Protein AF-A0A5S9M9E7-F1 (afdb_monomer)

Solvent-accessible surface area (backbone atoms only — not comparable to full-atom values): 4826 Å² total; per-residue (Å²): 136,82,80,80,76,76,81,79,81,84,83,85,90,58,60,44,71,54,42,55,75,42,54,90,74,57,92,75,85,91,80,83,88,70,98,67,92,76,91,73,97,70,58,79,62,91,73,65,66,90,82,55,80,88,86,77,89,84,88,75,90,130

pLDDT: mean 89.55, std 14.13, range [37.81, 97.56]

Structure (mmCIF, N/CA/C/O backbone):
data_AF-A0A5S9M9E7-F1
#
_entry.id   AF-A0A5S9M9E7-F1
#
loop_
_atom_site.group_PDB
_atom_site.id
_atom_site.type_symbol
_atom_site.label_atom_id
_atom_site.label_alt_id
_atom_site.label_comp_id
_atom_site.label_asym_id
_atom_site.label_entity_id
_atom_site.label_seq_id
_atom_site.pdbx_PDB_ins_code
_atom_site.Cartn_x
_atom_site.Cartn_y
_atom_site.Cartn_z
_atom_site.occupancy
_atom_site.B_iso_or_equiv
_atom_site.auth_seq_id
_atom_site.auth_comp_id
_atom_site.auth_asym_id
_atom_site.auth_atom_id
_atom_site.pdbx_PDB_model_num
ATOM 1 N N . MET A 1 1 ? -12.714 11.898 32.715 1.00 37.81 1 MET A N 1
ATOM 2 C CA . MET A 1 1 ? -11.262 11.873 32.453 1.00 37.81 1 MET A CA 1
ATOM 3 C C . MET A 1 1 ? -11.100 11.210 31.098 1.00 37.81 1 MET A C 1
ATOM 5 O O . MET A 1 1 ? -11.286 10.007 31.018 1.00 37.81 1 MET A O 1
ATOM 9 N N . ALA A 1 2 ? -10.940 11.988 30.028 1.00 43.50 2 ALA A N 1
ATOM 10 C CA . ALA A 1 2 ? -10.647 11.434 28.711 1.00 43.50 2 ALA A CA 1
ATOM 11 C C . ALA A 1 2 ? -9.127 11.461 28.565 1.00 43.50 2 ALA A C 1
ATOM 13 O O . ALA A 1 2 ? -8.536 12.535 28.468 1.00 43.50 2 ALA A O 1
ATOM 14 N N . ILE A 1 3 ? -8.500 10.292 28.659 1.00 50.44 3 ILE A N 1
ATOM 15 C CA . ILE A 1 3 ? -7.154 10.115 28.132 1.00 50.44 3 ILE A CA 1
ATOM 16 C C . ILE A 1 3 ? -7.315 10.161 26.611 1.00 50.44 3 ILE A C 1
ATOM 18 O O . ILE A 1 3 ? -8.027 9.345 26.037 1.00 50.44 3 ILE A O 1
ATOM 22 N N . GLY A 1 4 ? -6.785 11.200 25.970 1.00 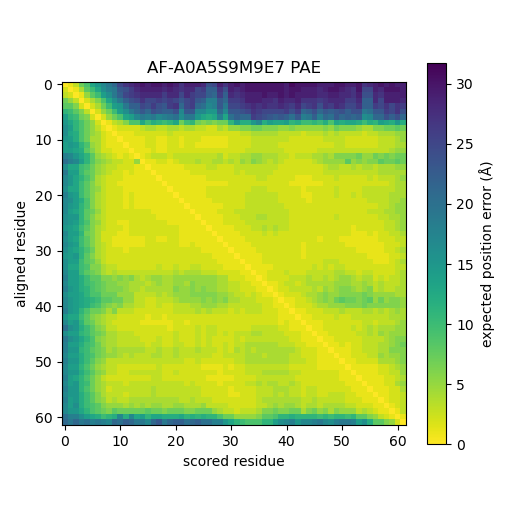52.59 4 GLY A N 1
ATOM 23 C CA . GLY A 1 4 ? -6.660 11.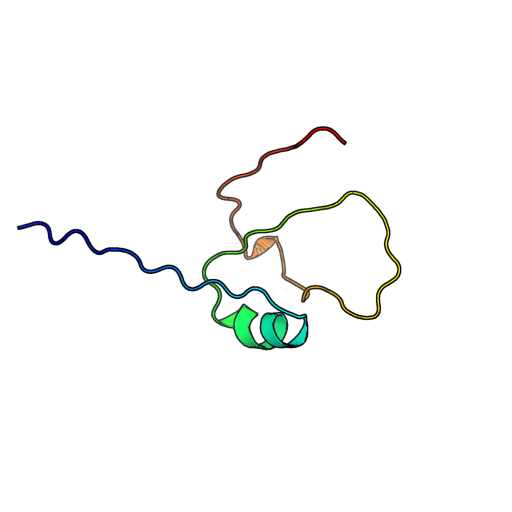199 24.520 1.00 52.59 4 GLY A CA 1
ATOM 24 C C . GLY A 1 4 ? -5.628 10.140 24.178 1.00 52.59 4 GLY A C 1
ATOM 25 O O . GLY A 1 4 ? -4.444 10.352 24.432 1.00 52.59 4 GLY A O 1
ATOM 26 N N . GLU A 1 5 ? -6.070 8.983 23.699 1.00 55.84 5 GLU A N 1
ATOM 27 C CA . GLU A 1 5 ? -5.158 7.999 23.136 1.00 55.84 5 GLU A CA 1
ATOM 28 C C . GLU A 1 5 ? -4.529 8.632 21.895 1.00 55.84 5 GLU A C 1
ATOM 30 O O . GLU A 1 5 ? -5.216 8.955 20.927 1.00 55.84 5 GLU A O 1
ATOM 35 N N . SER A 1 6 ? -3.222 8.890 21.935 1.00 59.41 6 SER A N 1
ATOM 36 C CA . SER A 1 6 ? -2.493 9.154 20.704 1.00 59.41 6 SER A CA 1
ATOM 37 C C . SER A 1 6 ? -2.427 7.829 19.949 1.00 59.41 6 SER A C 1
ATOM 39 O O . SER A 1 6 ? -1.601 6.977 20.290 1.00 59.41 6 SER A O 1
ATOM 41 N N . GLU A 1 7 ? -3.307 7.624 18.970 1.00 66.62 7 GLU A N 1
ATOM 42 C CA . GLU A 1 7 ? -3.171 6.520 18.020 1.00 66.62 7 GLU A CA 1
ATOM 43 C C . GLU A 1 7 ? -1.805 6.657 17.338 1.00 66.62 7 GLU A C 1
ATOM 45 O O . GLU A 1 7 ? -1.564 7.550 16.526 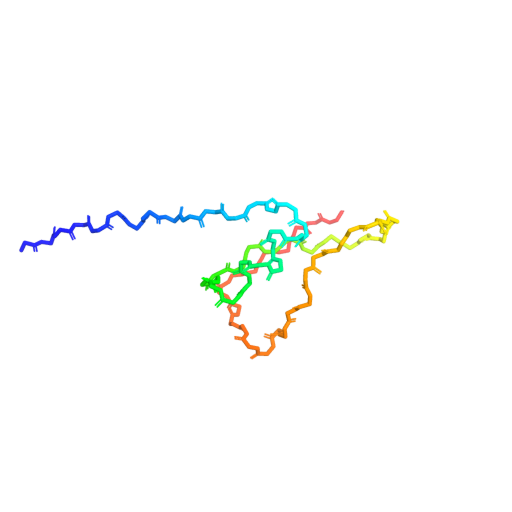1.00 66.62 7 GLU A O 1
ATOM 50 N N . THR A 1 8 ? -0.856 5.819 17.749 1.00 82.31 8 THR A N 1
ATOM 51 C CA . THR A 1 8 ? 0.434 5.718 17.073 1.00 82.31 8 THR A CA 1
ATOM 52 C C . THR A 1 8 ? 0.218 4.810 15.872 1.00 82.31 8 THR A C 1
ATOM 54 O O . THR A 1 8 ? 0.119 3.597 16.033 1.00 82.31 8 THR A O 1
ATOM 57 N N . GLU A 1 9 ? 0.109 5.389 14.677 1.00 89.56 9 GLU A N 1
ATOM 58 C CA . GLU A 1 9 ? 0.029 4.615 13.437 1.00 89.56 9 GLU A CA 1
ATOM 59 C C . GLU A 1 9 ? 1.425 4.110 13.037 1.00 89.56 9 GLU A C 1
ATOM 61 O O . GLU A 1 9 ? 2.373 4.887 12.883 1.00 89.56 9 GLU A O 1
ATOM 66 N N . LEU A 1 10 ? 1.556 2.793 12.855 1.00 93.00 10 LEU A N 1
ATOM 67 C CA . LEU A 1 10 ? 2.751 2.178 12.286 1.00 93.00 10 LEU A CA 1
ATOM 68 C C . LEU A 1 10 ? 2.607 2.101 10.764 1.00 93.00 10 LEU A C 1
ATOM 70 O O . LEU A 1 10 ? 1.689 1.470 10.249 1.00 93.00 10 LEU A O 1
ATOM 74 N N . PHE A 1 11 ? 3.559 2.690 10.043 1.00 95.25 11 PHE A N 1
ATOM 75 C CA . PHE A 1 11 ? 3.578 2.660 8.584 1.00 95.25 11 PHE A CA 1
ATOM 76 C C . PHE A 1 11 ? 4.548 1.602 8.062 1.00 95.25 11 PHE A C 1
ATOM 78 O O . PHE A 1 11 ? 5.748 1.646 8.337 1.00 95.25 11 PHE A O 1
ATOM 85 N N . ILE A 1 12 ? 4.031 0.688 7.242 1.00 96.31 12 ILE A N 1
ATOM 86 C CA . ILE A 1 12 ? 4.834 -0.243 6.450 1.00 96.31 12 ILE A CA 1
ATOM 87 C C . ILE A 1 12 ? 5.053 0.376 5.070 1.00 96.31 12 ILE A C 1
ATOM 89 O O . ILE A 1 12 ? 4.101 0.577 4.324 1.00 96.31 12 ILE A O 1
ATOM 93 N N . ILE A 1 13 ? 6.308 0.678 4.726 1.00 95.75 13 ILE A N 1
ATOM 94 C CA . ILE A 1 13 ? 6.671 1.368 3.469 1.00 95.75 13 ILE A CA 1
ATOM 95 C C . ILE A 1 13 ? 7.372 0.456 2.444 1.00 95.75 13 ILE A C 1
ATOM 97 O O . ILE A 1 13 ? 7.965 0.930 1.474 1.00 95.75 13 ILE A O 1
ATOM 101 N N . GLY A 1 14 ? 7.293 -0.863 2.648 1.00 93.94 14 GLY A N 1
ATOM 102 C CA . GLY A 1 14 ? 7.757 -1.880 1.701 1.00 93.94 14 GLY A CA 1
ATOM 103 C C . GLY A 1 14 ? 9.207 -2.338 1.894 1.00 93.94 14 GLY A C 1
ATOM 104 O O . GLY A 1 14 ? 9.825 -2.084 2.923 1.00 93.94 14 GLY A O 1
ATOM 105 N N . GLY A 1 15 ? 9.818 -3.035 0.926 1.00 93.94 15 GLY A N 1
ATOM 106 C CA . GLY A 1 15 ? 9.310 -3.375 -0.419 1.00 93.94 15 GLY A CA 1
ATOM 107 C C . GLY A 1 15 ? 8.390 -4.605 -0.488 1.00 93.94 15 GLY A C 1
ATOM 108 O O . GLY A 1 15 ? 7.857 -5.024 0.532 1.00 93.94 15 GLY A O 1
ATOM 109 N N . SER A 1 16 ? 8.227 -5.198 -1.684 1.00 95.25 16 SER A N 1
ATOM 110 C CA . SER A 1 16 ? 7.244 -6.272 -1.966 1.00 95.25 16 SER A CA 1
ATOM 111 C C . SER A 1 16 ? 7.163 -7.360 -0.893 1.00 95.25 16 SER A C 1
ATOM 113 O O . SER A 1 16 ? 6.093 -7.582 -0.345 1.00 95.25 16 SER A O 1
ATOM 115 N N . LYS A 1 17 ? 8.298 -7.961 -0.517 1.00 95.94 17 LYS A N 1
ATOM 116 C CA . LYS A 1 17 ? 8.352 -9.024 0.495 1.00 95.94 17 LYS A CA 1
ATOM 117 C C . LYS A 1 17 ? 7.811 -8.584 1.860 1.00 95.94 17 LYS A C 1
ATOM 119 O O . LYS A 1 17 ? 7.090 -9.336 2.501 1.00 95.94 17 LYS A O 1
ATOM 124 N N . LEU A 1 18 ? 8.131 -7.364 2.295 1.00 96.94 18 LEU A N 1
ATOM 125 C CA . LEU A 1 18 ? 7.605 -6.843 3.556 1.00 96.94 18 LEU A CA 1
ATOM 126 C C . LEU A 1 18 ? 6.097 -6.597 3.455 1.00 96.94 18 LEU A C 1
ATOM 128 O O . LEU A 1 18 ? 5.374 -6.870 4.404 1.00 96.94 18 LEU A O 1
ATOM 132 N N . TYR A 1 19 ? 5.607 -6.121 2.307 1.00 97.06 19 TYR A N 1
ATOM 133 C CA . TYR A 1 19 ? 4.166 -6.001 2.094 1.00 97.06 19 TYR A CA 1
ATOM 134 C C . TYR A 1 19 ? 3.466 -7.364 2.142 1.00 97.06 19 TYR A C 1
ATOM 136 O O . TYR A 1 19 ? 2.420 -7.463 2.770 1.00 97.06 19 TYR A O 1
ATOM 144 N N . GLU A 1 20 ? 4.036 -8.410 1.534 1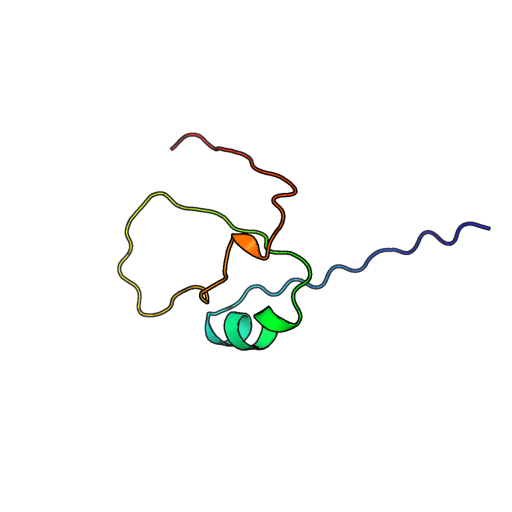.00 96.44 20 GLU A N 1
ATOM 145 C CA . GLU A 1 20 ? 3.484 -9.775 1.580 1.00 96.44 20 GLU A CA 1
ATOM 146 C C . GLU A 1 20 ? 3.393 -10.301 3.019 1.00 96.44 20 GLU A C 1
ATOM 148 O O . GLU A 1 20 ? 2.351 -10.809 3.426 1.00 96.44 20 GLU A O 1
ATOM 153 N N . GLU A 1 21 ? 4.465 -10.142 3.801 1.00 96.50 21 GLU A N 1
ATOM 154 C CA . GLU A 1 21 ? 4.532 -10.606 5.193 1.00 96.50 21 GLU A CA 1
ATOM 155 C C . GLU A 1 21 ? 3.588 -9.825 6.121 1.00 96.50 21 GLU A C 1
ATOM 157 O O . GLU A 1 21 ? 3.048 -10.396 7.071 1.00 96.50 21 GLU A O 1
ATOM 162 N N . MET A 1 22 ? 3.367 -8.536 5.843 1.00 96.50 22 MET A N 1
ATOM 163 C CA . MET A 1 22 ? 2.564 -7.656 6.695 1.00 96.50 22 MET A CA 1
ATOM 164 C C . MET A 1 22 ? 1.089 -7.551 6.286 1.00 96.50 22 MET A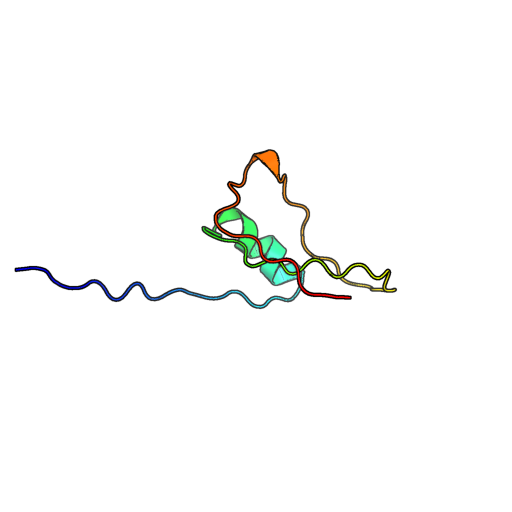 C 1
ATOM 166 O O . MET A 1 22 ? 0.284 -7.143 7.119 1.00 96.50 22 MET A O 1
ATOM 170 N N . MET A 1 23 ? 0.710 -7.930 5.058 1.00 94.81 23 MET A N 1
ATOM 171 C CA . MET A 1 23 ? -0.670 -7.829 4.550 1.00 94.81 23 MET A CA 1
ATOM 172 C C . MET A 1 23 ? -1.727 -8.438 5.494 1.00 94.81 23 MET A C 1
ATOM 174 O O . MET A 1 23 ? -2.740 -7.781 5.722 1.00 94.81 23 MET A O 1
ATOM 178 N N . PRO A 1 24 ? -1.513 -9.622 6.111 1.00 94.62 24 PRO A N 1
ATOM 179 C CA . PRO A 1 24 ? -2.497 -10.212 7.025 1.00 94.62 24 PRO A CA 1
ATOM 180 C C . PRO A 1 24 ? -2.724 -9.424 8.324 1.00 94.62 24 PRO A C 1
ATOM 182 O O . PRO A 1 24 ? -3.688 -9.695 9.034 1.00 94.62 24 PRO A O 1
ATOM 185 N N . TYR A 1 25 ? -1.823 -8.498 8.660 1.00 95.00 25 TYR A N 1
ATOM 186 C CA . TYR A 1 25 ? -1.866 -7.692 9.882 1.00 95.00 25 TYR A CA 1
ATOM 187 C C . TYR A 1 25 ? -2.218 -6.225 9.610 1.00 95.00 25 TYR A C 1
ATOM 189 O O . 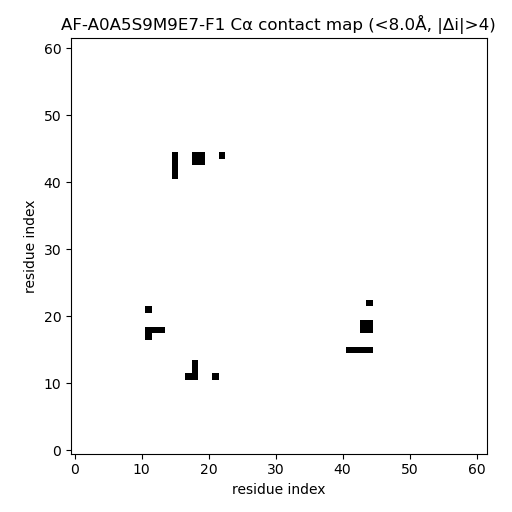TYR A 1 25 ? -2.244 -5.429 10.543 1.00 95.00 25 TYR A O 1
ATOM 197 N N . ALA A 1 26 ? -2.406 -5.838 8.347 1.00 94.75 26 ALA A N 1
ATOM 198 C CA . ALA A 1 26 ? -2.647 -4.452 7.984 1.00 94.75 26 ALA A CA 1
ATOM 199 C C . ALA A 1 26 ? -4.104 -4.061 8.256 1.00 94.75 26 ALA A C 1
ATOM 201 O O . ALA A 1 26 ? -5.025 -4.691 7.746 1.00 94.75 26 ALA A O 1
ATOM 202 N N . ASP A 1 27 ? -4.308 -2.968 8.989 1.00 95.06 27 ASP A N 1
ATOM 203 C CA . ASP A 1 27 ? -5.646 -2.404 9.210 1.00 95.06 27 ASP A CA 1
ATOM 204 C C . ASP A 1 27 ? -6.078 -1.450 8.085 1.00 95.0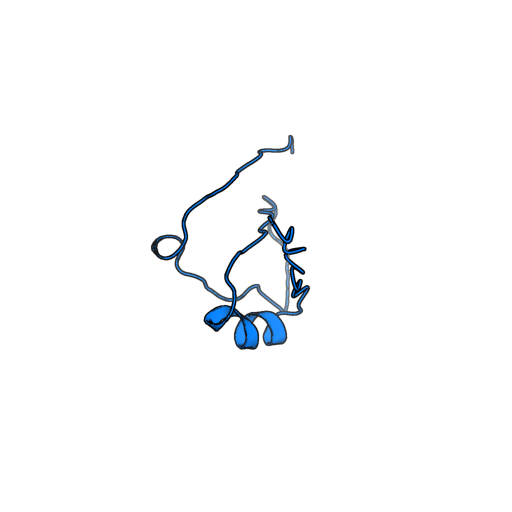6 27 ASP A C 1
ATOM 206 O O . ASP A 1 27 ? -7.268 -1.209 7.874 1.00 95.06 27 ASP A O 1
ATOM 210 N N . ARG A 1 28 ? -5.110 -0.840 7.382 1.00 95.38 28 ARG A N 1
ATOM 211 C CA . ARG A 1 28 ? -5.346 0.191 6.359 1.00 95.38 28 ARG A CA 1
ATOM 212 C C . ARG A 1 28 ? -4.335 0.103 5.227 1.00 95.38 28 ARG A C 1
ATOM 214 O O . ARG A 1 28 ? -3.144 -0.093 5.459 1.00 95.38 28 ARG A O 1
ATOM 221 N N . LEU A 1 29 ? -4.811 0.359 4.010 1.00 96.44 29 LEU A N 1
ATOM 222 C CA . LEU A 1 29 ? -3.975 0.507 2.824 1.00 96.44 29 LEU A CA 1
ATOM 223 C C . LEU A 1 29 ? -4.043 1.947 2.305 1.00 96.44 29 LEU A C 1
ATOM 225 O O . LEU A 1 29 ? -5.112 2.455 1.968 1.00 96.44 29 LEU A O 1
ATOM 229 N N . TYR A 1 30 ? -2.882 2.590 2.199 1.00 96.25 30 TYR A N 1
ATOM 230 C CA . TYR A 1 30 ? -2.721 3.877 1.526 1.00 96.25 30 TYR A CA 1
ATOM 231 C C . TYR A 1 30 ? -2.177 3.628 0.118 1.00 96.25 30 TYR A C 1
ATOM 233 O O . TYR A 1 30 ? -0.976 3.435 -0.065 1.00 96.25 30 TYR A O 1
ATOM 241 N N . ILE A 1 31 ? -3.060 3.599 -0.883 1.00 95.38 31 ILE A N 1
ATOM 242 C C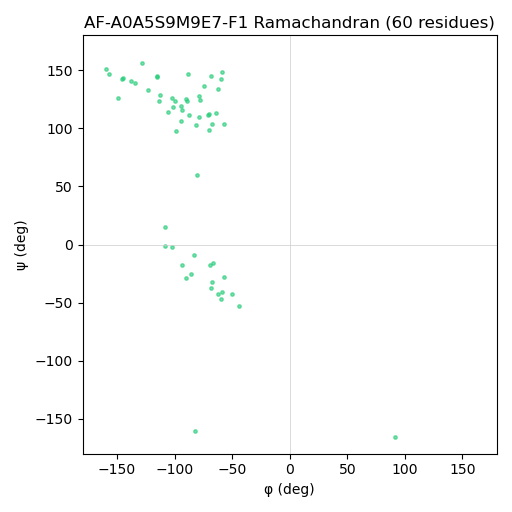A . ILE A 1 31 ? -2.709 3.165 -2.242 1.00 95.38 31 ILE A CA 1
ATOM 243 C C . ILE A 1 31 ? -2.773 4.338 -3.217 1.00 95.38 31 ILE A C 1
ATOM 245 O O . ILE A 1 31 ? -3.782 5.033 -3.319 1.00 95.38 31 ILE A O 1
ATOM 249 N N . THR A 1 32 ? -1.693 4.534 -3.976 1.00 95.62 32 THR A N 1
ATOM 250 C CA . THR A 1 32 ? -1.661 5.466 -5.111 1.00 95.62 32 THR A CA 1
ATOM 251 C C . THR A 1 32 ? -1.687 4.682 -6.415 1.00 95.62 32 THR A C 1
ATOM 253 O O . THR A 1 32 ? -0.737 3.971 -6.733 1.00 95.62 32 THR A O 1
ATOM 256 N N . HIS A 1 33 ? -2.762 4.823 -7.191 1.00 94.19 33 HIS A N 1
ATOM 257 C CA . HIS A 1 33 ? -2.866 4.205 -8.513 1.00 94.19 33 HIS A CA 1
ATOM 258 C C . HIS A 1 33 ? -2.254 5.148 -9.553 1.00 94.19 33 HIS A C 1
ATOM 260 O O . HIS A 1 33 ? -2.803 6.215 -9.831 1.00 94.19 33 HIS A O 1
ATOM 266 N N . ILE A 1 34 ? -1.121 4.753 -10.134 1.00 94.62 34 ILE A N 1
ATOM 267 C CA . ILE A 1 34 ? -0.476 5.485 -11.229 1.00 94.62 34 ILE A CA 1
ATOM 268 C C . ILE A 1 34 ? -0.952 4.876 -12.548 1.00 94.62 34 ILE A C 1
ATOM 270 O O . ILE A 1 34 ? -0.720 3.700 -12.812 1.00 94.62 34 ILE A O 1
ATOM 274 N N . HIS A 1 35 ? -1.614 5.668 -13.393 1.00 93.44 35 HIS A N 1
ATOM 275 C CA . HIS A 1 35 ? -2.095 5.222 -14.706 1.00 93.44 35 HIS A CA 1
ATOM 276 C C . HIS A 1 35 ? -0.971 5.227 -15.753 1.00 93.44 35 HIS A C 1
ATOM 278 O O . HIS A 1 35 ? -1.033 5.929 -16.760 1.00 93.44 35 HIS A O 1
ATOM 284 N N . HIS A 1 36 ? 0.076 4.453 -15.488 1.00 94.31 36 HIS A N 1
ATOM 285 C CA . HIS A 1 36 ? 1.202 4.242 -16.384 1.00 94.31 36 HIS A CA 1
ATOM 286 C C . HIS A 1 36 ? 1.691 2.801 -16.239 1.00 94.31 36 HIS A C 1
ATOM 288 O O . HIS A 1 36 ? 1.676 2.246 -15.142 1.00 94.31 36 HIS A O 1
ATOM 294 N N . ALA A 1 37 ? 2.107 2.193 -17.346 1.00 93.94 37 ALA A N 1
ATOM 295 C CA . ALA A 1 37 ? 2.680 0.856 -17.334 1.00 93.94 37 ALA A CA 1
ATOM 296 C C . ALA A 1 37 ? 4.194 0.963 -17.142 1.00 93.94 37 ALA A C 1
ATOM 298 O O . ALA A 1 37 ? 4.864 1.645 -17.912 1.00 93.94 37 ALA A O 1
ATOM 299 N N . PHE A 1 38 ? 4.721 0.279 -16.132 1.00 93.75 38 PHE A N 1
ATOM 300 C CA . PHE A 1 38 ? 6.153 0.217 -15.863 1.00 93.75 38 PHE A CA 1
ATOM 301 C C . PHE A 1 38 ? 6.650 -1.213 -16.051 1.00 93.75 38 PHE A C 1
ATOM 303 O O . PHE A 1 38 ? 5.954 -2.169 -15.704 1.00 93.75 38 PHE A O 1
ATOM 310 N N . GLU A 1 39 ? 7.871 -1.356 -16.556 1.00 96.19 39 GLU A N 1
ATOM 311 C CA . GLU A 1 39 ? 8.622 -2.598 -16.391 1.00 96.19 39 GLU A CA 1
ATOM 312 C C . GLU A 1 39 ? 9.122 -2.680 -14.944 1.00 96.19 39 GLU A C 1
ATOM 314 O O . GLU A 1 39 ? 9.585 -1.685 -14.381 1.00 96.19 39 GLU A O 1
ATOM 319 N N . GLY A 1 40 ? 9.013 -3.853 -14.326 1.00 92.19 40 GLY A N 1
ATOM 320 C CA . GLY A 1 40 ? 9.401 -4.043 -12.934 1.00 92.19 40 GLY A CA 1
ATOM 321 C C . GLY A 1 40 ? 9.661 -5.506 -12.608 1.00 92.19 40 GLY A C 1
ATOM 322 O O . GLY A 1 40 ? 9.081 -6.404 -13.209 1.00 92.19 40 GLY A O 1
ATOM 323 N N . ASP A 1 41 ? 10.547 -5.732 -11.645 1.00 95.12 41 ASP A N 1
ATOM 324 C CA . ASP A 1 41 ? 10.890 -7.040 -11.081 1.00 95.12 41 ASP A CA 1
ATOM 325 C C . ASP A 1 41 ? 10.216 -7.281 -9.717 1.00 95.12 41 ASP A C 1
ATOM 327 O O . ASP A 1 41 ? 10.369 -8.343 -9.110 1.00 95.12 41 ASP A O 1
ATOM 331 N N . ARG A 1 42 ? 9.468 -6.286 -9.224 1.00 93.56 42 ARG A N 1
ATOM 332 C CA . ARG A 1 42 ? 8.740 -6.313 -7.955 1.00 93.56 42 ARG A CA 1
ATOM 333 C C . ARG A 1 42 ? 7.365 -5.691 -8.110 1.00 93.56 42 ARG A C 1
ATOM 335 O O . ARG A 1 42 ? 7.209 -4.651 -8.743 1.00 93.56 42 ARG A O 1
ATOM 342 N N . TYR A 1 43 ? 6.395 -6.302 -7.443 1.00 94.69 43 TYR A N 1
ATOM 343 C CA . TYR A 1 43 ? 4.995 -5.904 -7.485 1.00 94.69 43 TYR A CA 1
ATOM 344 C C . TYR A 1 43 ? 4.452 -5.739 -6.067 1.00 94.69 43 TYR A C 1
ATOM 346 O O . TYR A 1 43 ? 4.990 -6.301 -5.110 1.00 94.69 43 TYR A O 1
ATOM 354 N N . PHE A 1 44 ? 3.399 -4.938 -5.927 1.00 95.50 44 PHE A N 1
ATOM 355 C CA . PHE A 1 44 ? 2.609 -4.924 -4.701 1.00 95.50 44 PHE A CA 1
ATOM 356 C C . PHE A 1 44 ? 1.860 -6.266 -4.574 1.00 95.50 44 PHE A C 1
ATOM 358 O O . PHE A 1 44 ? 1.476 -6.819 -5.611 1.00 95.50 44 PHE A O 1
ATOM 365 N N . PRO A 1 45 ? 1.659 -6.812 -3.358 1.00 94.81 45 PRO A N 1
ATOM 366 C CA . PRO A 1 45 ? 0.933 -8.066 -3.191 1.00 94.81 45 PRO A CA 1
ATOM 367 C C . PRO A 1 45 ? -0.481 -7.960 -3.757 1.00 94.81 45 PRO A C 1
ATOM 369 O O . PRO A 1 45 ? -1.103 -6.897 -3.708 1.00 94.81 45 PRO A O 1
ATOM 372 N N . TYR A 1 46 ? -1.008 -9.075 -4.257 1.00 93.94 46 TYR A N 1
ATOM 373 C CA . TYR A 1 46 ? -2.427 -9.151 -4.580 1.00 93.94 46 TYR A CA 1
ATOM 374 C C . TYR A 1 46 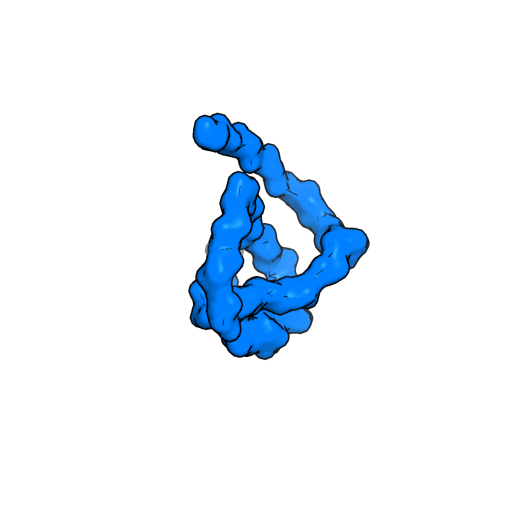? -3.254 -8.957 -3.303 1.00 93.94 46 TYR A C 1
ATOM 376 O O . TYR A 1 46 ? -2.980 -9.586 -2.282 1.00 93.94 46 TYR A O 1
ATOM 384 N N . TYR A 1 47 ? -4.278 -8.114 -3.384 1.00 93.19 47 TYR A N 1
ATOM 385 C CA . TYR A 1 47 ? -5.297 -7.963 -2.356 1.00 93.19 47 TYR A CA 1
ATOM 386 C C . TYR A 1 47 ? -6.663 -7.946 -3.042 1.00 93.19 47 TYR A C 1
ATOM 388 O O . TYR A 1 47 ? -6.822 -7.380 -4.124 1.00 93.19 47 TYR A O 1
ATOM 396 N N . ASN A 1 48 ? -7.634 -8.620 -2.435 1.00 93.75 48 ASN A N 1
ATOM 397 C CA . ASN A 1 48 ? -8.996 -8.655 -2.939 1.00 93.75 48 ASN A CA 1
ATOM 398 C C . ASN A 1 48 ? -9.703 -7.350 -2.554 1.00 93.75 48 ASN A C 1
ATOM 400 O O . ASN A 1 48 ? -9.973 -7.141 -1.377 1.00 93.75 48 ASN A O 1
ATOM 404 N N . GLU A 1 49 ? -9.998 -6.473 -3.515 1.00 91.69 49 GLU A N 1
ATOM 405 C CA . GLU A 1 49 ? -10.647 -5.181 -3.237 1.00 91.69 49 GLU A CA 1
ATOM 406 C C . GLU A 1 49 ? -11.995 -5.331 -2.509 1.00 91.69 49 GLU A C 1
ATOM 408 O O . GLU A 1 49 ? -12.341 -4.463 -1.712 1.00 91.69 49 GLU A O 1
ATOM 413 N N . ASP A 1 50 ? -12.706 -6.450 -2.697 1.00 95.69 50 ASP A N 1
ATOM 414 C CA . ASP A 1 50 ? -13.988 -6.722 -2.030 1.00 95.69 50 ASP A CA 1
ATOM 415 C C . ASP A 1 50 ? -13.844 -6.975 -0.513 1.00 95.69 50 ASP A C 1
ATOM 417 O O . ASP A 1 50 ? -14.822 -6.884 0.229 1.00 95.69 50 ASP A O 1
ATOM 421 N N . GLU A 1 51 ? -12.633 -7.280 -0.031 1.00 95.94 51 GLU A N 1
ATOM 422 C CA . GLU A 1 51 ? -12.325 -7.425 1.402 1.00 95.94 51 GLU A CA 1
ATOM 423 C C . GLU A 1 51 ? -12.037 -6.078 2.084 1.00 95.94 51 GLU A C 1
ATOM 425 O O . GLU A 1 51 ? -11.965 -6.009 3.312 1.00 95.94 51 GLU A O 1
ATOM 430 N N . TRP A 1 52 ? -11.907 -4.995 1.310 1.00 96.44 52 TRP A N 1
ATOM 431 C CA . TRP A 1 52 ? -11.553 -3.669 1.807 1.00 96.44 52 TRP A CA 1
ATOM 432 C C . TRP A 1 52 ? -12.685 -2.666 1.604 1.00 96.44 52 TRP A C 1
ATOM 434 O O . TRP A 1 52 ? -13.407 -2.665 0.612 1.00 96.44 52 TRP A O 1
ATOM 444 N N . THR A 1 53 ? -12.822 -1.738 2.550 1.00 97.44 53 THR A N 1
ATOM 445 C CA . THR A 1 53 ? -13.752 -0.610 2.420 1.00 97.44 53 THR A CA 1
ATOM 446 C C . THR A 1 53 ? -12.987 0.654 2.051 1.00 97.44 53 THR A C 1
ATOM 448 O O . THR A 1 53 ? -12.062 1.061 2.753 1.00 97.44 53 THR A O 1
ATOM 451 N N . ILE A 1 54 ? -13.399 1.323 0.972 1.00 97.12 54 ILE A N 1
ATOM 452 C CA . ILE A 1 54 ? -12.821 2.611 0.574 1.00 97.12 54 ILE A CA 1
ATOM 453 C C . ILE A 1 54 ? -13.264 3.693 1.566 1.00 97.12 54 ILE A C 1
ATOM 455 O O . ILE A 1 54 ? -14.428 4.091 1.584 1.00 97.12 54 ILE A O 1
ATOM 459 N N . VAL A 1 55 ? -12.318 4.203 2.357 1.00 97.50 55 VAL A N 1
ATOM 460 C CA . VAL A 1 55 ? -12.558 5.287 3.331 1.00 97.50 55 VAL A CA 1
ATOM 461 C C . VAL A 1 55 ? -12.353 6.687 2.747 1.00 97.50 55 VAL A C 1
ATOM 463 O O . VAL A 1 55 ? -12.969 7.647 3.198 1.00 97.50 55 VAL A O 1
ATOM 466 N N . SER A 1 56 ? -11.485 6.824 1.742 1.00 97.44 56 SER A N 1
ATOM 467 C CA . SER A 1 56 ? -11.192 8.087 1.063 1.00 97.44 56 SER A CA 1
ATOM 468 C C . SER A 1 56 ? -10.642 7.814 -0.333 1.00 97.44 56 SER A C 1
ATOM 470 O O . SER A 1 56 ? -9.941 6.825 -0.550 1.00 97.44 56 SER A O 1
ATOM 472 N N . ARG A 1 57 ? -10.957 8.693 -1.288 1.00 96.94 57 ARG A N 1
ATOM 473 C CA . ARG A 1 57 ? -10.435 8.637 -2.655 1.00 96.94 57 ARG A CA 1
ATOM 474 C C . ARG A 1 57 ? -10.322 10.041 -3.226 1.00 96.94 57 ARG A C 1
ATOM 476 O O . ARG A 1 57 ? -11.308 10.768 -3.296 1.00 96.94 57 ARG A O 1
ATOM 483 N N . GLU A 1 58 ? -9.137 10.385 -3.711 1.00 97.56 58 GLU A N 1
ATOM 484 C CA . GLU A 1 58 ? -8.874 11.645 -4.402 1.00 97.56 58 GLU A CA 1
ATOM 485 C C . GLU A 1 58 ? -8.302 11.348 -5.792 1.00 97.56 58 GLU A C 1
ATOM 487 O O . GLU A 1 58 ? -7.392 10.533 -5.939 1.00 97.56 58 GLU A O 1
ATOM 492 N N . LYS A 1 59 ? -8.833 12.006 -6.829 1.00 96.31 59 LYS A N 1
ATOM 493 C CA . LYS A 1 59 ? -8.278 11.935 -8.184 1.00 96.31 59 LYS A CA 1
ATOM 494 C C . LYS A 1 59 ? -7.463 13.193 -8.457 1.00 96.31 59 LYS A C 1
ATOM 496 O O . LYS A 1 59 ? -8.015 14.290 -8.485 1.00 96.31 59 LYS A O 1
ATOM 501 N N . ARG A 1 60 ? -6.167 13.021 -8.706 1.00 91.88 60 ARG A N 1
ATOM 502 C CA . ARG A 1 60 ? -5.271 14.091 -9.161 1.00 91.88 60 ARG A CA 1
ATOM 503 C C . ARG A 1 60 ? -5.299 14.172 -10.697 1.00 91.88 60 ARG A C 1
ATOM 505 O O . ARG A 1 60 ? -5.500 13.139 -11.343 1.00 91.88 60 ARG A O 1
ATOM 512 N N . PRO A 1 61 ? -5.155 15.372 -11.288 1.00 86.94 61 PRO A N 1
ATOM 513 C CA . PRO A 1 61 ? -4.962 15.499 -12.728 1.00 86.94 61 PRO A CA 1
ATOM 514 C C . PRO A 1 61 ? -3.691 14.754 -13.154 1.00 86.94 61 PRO A C 1
ATOM 516 O O . PRO A 1 61 ? -2.712 14.721 -12.407 1.00 86.94 61 PRO A O 1
ATOM 519 N N . SER A 1 62 ? -3.766 14.127 -14.327 1.00 71.94 62 SER A N 1
ATOM 520 C CA . SER A 1 62 ? -2.685 13.379 -14.979 1.00 71.94 62 SER A CA 1
ATOM 521 C C . SER A 1 62 ? -1.735 14.287 -15.739 1.00 71.94 62 SER A C 1
ATOM 523 O O . SER A 1 62 ? -2.277 15.188 -16.422 1.00 71.94 62 SER A O 1
#

Secondary structure (DSSP, 8-state):
--------PPP----HHHHHHHGGG-S--------S----S--PPP--GGGS------PPP-

Radius of gyration: 15.26 Å; Cα contacts (8 Å, |Δi|>4): 14; chains: 1; bounding box: 25×26×50 Å

Sequence (62 aa):
MAIGESETELFIIGGSKLYEEMMPYADRLYITHIHHAFEGDRYFPYYNEDEWTIVSREKRPS

InterPro domains:
  IPR001796 Dihydrofolate reductase domain [PF00186] (5-60)
  IPR001796 Dihydrofolate reductase domain [PS51330] (1-62)
  IPR001796 Dihydrofolate reductase domain [cd00209] (5-62)
  IPR024072 Dihydrofolate reductase-like domain superfamily [G3DSA:3.40.430.10] (1-62)
  IPR024072 Dihydrofolate reductase-like domain superfamily [SSF53597] (6-61)

Foldseek 3Di:
DDDPPPPDDDDDPDDQVSQVVCVVVDPDDDDDDDPDDDDDPGDHDDDDCVVDDDPDDDDDDD

Organism: Bacillus safensis (NCBI:txid561879)

Mean predicted aligned error: 6.14 Å